Protein AF-A0A7X9X2U0-F1 (afdb_monomer_lite)

Radius of gyration: 22.69 Å; chains: 1; bounding box: 40×41×71 Å

Foldseek 3Di:
DDDDDDDPKAWDDWDKDKDDDDQKIKIKIKTWIQHPVRDIDIDIDIDIDGDDDPDCCVVVVPPPPPDDPPPDDDDD

pLD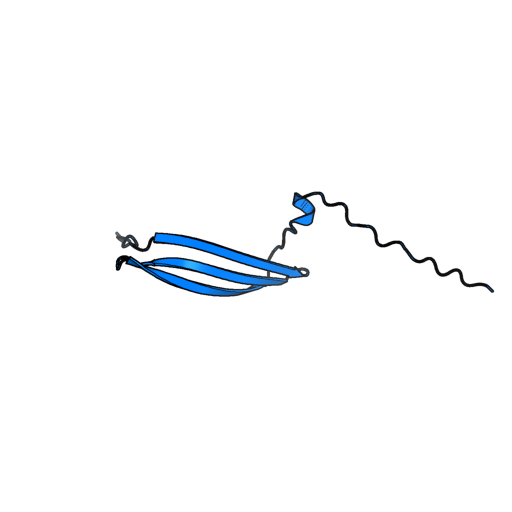DT: mean 78.16, std 16.13, range [51.19, 96.19]

Organism: NCBI:txid2728839

Secondary structure (DSSP, 8-state):
---PPPP--EEEEEEEEEEEETTEEEEEEEEEEE-TTS-EEEEEEEEEEE-----HHHHTT---------------

Structure (mmCIF, N/CA/C/O backbone):
data_AF-A0A7X9X2U0-F1
#
_entry.id   AF-A0A7X9X2U0-F1
#
loop_
_atom_site.group_PDB
_atom_site.id
_atom_site.type_symbol
_atom_site.label_atom_id
_atom_site.label_alt_id
_atom_site.label_comp_id
_atom_site.label_asym_id
_atom_site.label_entity_id
_atom_site.label_seq_id
_atom_site.pdbx_PDB_ins_code
_atom_site.Cartn_x
_atom_site.Cartn_y
_atom_site.Cartn_z
_atom_site.occupancy
_atom_site.B_iso_or_equiv
_atom_site.auth_seq_id
_atom_site.auth_comp_id
_atom_site.auth_asym_id
_atom_site.auth_atom_id
_atom_site.pdbx_PDB_model_num
ATOM 1 N N . MET A 1 1 ? 1.396 -22.783 22.796 1.00 51.22 1 MET A N 1
ATOM 2 C CA . MET A 1 1 ? 0.204 -22.305 22.063 1.00 51.22 1 MET A CA 1
ATOM 3 C C . MET A 1 1 ? 0.225 -20.786 22.098 1.00 51.22 1 MET A C 1
ATOM 5 O O . MET A 1 1 ? 0.277 -20.237 23.188 1.00 51.22 1 MET A O 1
ATOM 9 N N . MET A 1 2 ? 0.303 -20.119 20.946 1.00 58.59 2 MET A N 1
ATOM 10 C CA . MET A 1 2 ? 0.370 -18.656 20.873 1.00 58.59 2 MET A CA 1
ATOM 11 C C . MET A 1 2 ? -1.024 -18.142 20.504 1.00 58.59 2 MET A C 1
ATOM 13 O O . MET A 1 2 ? -1.511 -18.427 19.414 1.00 58.59 2 MET A O 1
ATOM 17 N N . VAL A 1 3 ? -1.692 -17.458 21.433 1.00 75.56 3 VAL A N 1
ATOM 18 C CA . VAL A 1 3 ? -2.997 -16.832 21.180 1.00 75.56 3 VAL A CA 1
ATOM 19 C C . VAL A 1 3 ? -2.725 -15.421 20.675 1.00 75.56 3 VAL A C 1
ATOM 21 O O . VAL A 1 3 ? -2.282 -14.561 21.434 1.00 75.56 3 VAL A O 1
ATOM 24 N N . LEU A 1 4 ? -2.923 -15.196 19.377 1.00 81.56 4 LEU A N 1
ATOM 25 C CA . LEU A 1 4 ? -2.781 -13.871 18.781 1.00 81.56 4 LEU A CA 1
ATOM 26 C C . LEU A 1 4 ? -3.992 -13.020 19.170 1.00 81.56 4 LEU A C 1
ATOM 28 O O . LEU A 1 4 ? -5.138 -13.427 18.988 1.00 81.56 4 LEU A O 1
ATOM 32 N N . ARG A 1 5 ? -3.736 -11.832 19.722 1.00 85.75 5 ARG A N 1
ATOM 33 C CA . ARG A 1 5 ? -4.784 -10.857 20.029 1.00 85.75 5 ARG A CA 1
ATOM 34 C C . ARG A 1 5 ? -5.371 -10.326 18.725 1.00 85.75 5 ARG A C 1
ATOM 36 O O . ARG A 1 5 ? -4.650 -9.741 17.920 1.00 85.75 5 ARG A O 1
ATOM 43 N N . GLU A 1 6 ? -6.680 -10.468 18.563 1.00 83.31 6 GLU A N 1
ATOM 44 C CA . GLU A 1 6 ? -7.404 -9.895 17.433 1.00 83.31 6 GLU A CA 1
ATOM 45 C C . GLU A 1 6 ? -7.421 -8.359 17.520 1.00 83.31 6 GLU A C 1
ATOM 47 O O . GLU A 1 6 ? -7.695 -7.771 18.576 1.00 83.31 6 GLU A O 1
ATOM 52 N N . SER A 1 7 ? -7.085 -7.699 16.410 1.00 87.00 7 SER A N 1
ATOM 53 C CA . SER A 1 7 ? -7.128 -6.241 16.321 1.00 87.00 7 SER A CA 1
ATOM 54 C C . SER A 1 7 ? -8.572 -5.765 16.227 1.00 87.00 7 SER A C 1
ATOM 56 O O . SER A 1 7 ? -9.363 -6.291 15.455 1.00 87.00 7 SER A O 1
ATOM 58 N N . ARG A 1 8 ? -8.905 -4.722 16.990 1.00 92.12 8 ARG A N 1
ATOM 59 C CA . ARG A 1 8 ? -10.217 -4.059 16.925 1.00 92.12 8 ARG A CA 1
ATOM 60 C C . ARG A 1 8 ? -10.243 -2.856 15.978 1.00 92.12 8 ARG A C 1
ATOM 62 O O . ARG A 1 8 ? -11.283 -2.220 15.848 1.00 92.12 8 ARG A O 1
ATOM 69 N N . TRP A 1 9 ? -9.108 -2.515 15.373 1.00 94.06 9 TRP A N 1
ATOM 70 C CA . TRP A 1 9 ? -9.024 -1.438 14.390 1.00 94.06 9 TRP A CA 1
ATOM 71 C C . TRP A 1 9 ? -9.666 -1.877 13.080 1.00 94.06 9 TRP A C 1
ATOM 73 O O . TRP A 1 9 ? -9.467 -3.018 12.654 1.00 94.06 9 TRP A O 1
ATOM 83 N N . LYS A 1 10 ? -10.410 -0.978 12.436 1.00 94.38 10 LYS A N 1
ATOM 84 C CA . LYS A 1 10 ? -11.052 -1.257 11.149 1.00 94.38 10 LYS A CA 1
ATOM 85 C C . LYS A 1 10 ? -10.388 -0.464 10.040 1.00 94.38 10 LYS A C 1
ATOM 87 O O . LYS A 1 10 ? -10.039 0.697 10.216 1.00 94.38 10 LYS A O 1
ATOM 92 N N . PHE A 1 11 ? -10.207 -1.111 8.898 1.00 92.81 11 PHE A N 1
ATOM 93 C CA . PHE A 1 11 ? -9.765 -0.429 7.694 1.00 92.81 11 PHE A CA 1
ATOM 94 C C . PHE A 1 11 ? -10.908 0.417 7.132 1.00 92.81 11 PHE A C 1
ATOM 96 O O . PHE A 1 11 ? -12.024 -0.088 7.003 1.00 92.81 11 PHE A O 1
ATOM 103 N N . ASN A 1 12 ? -10.612 1.671 6.790 1.00 92.94 12 ASN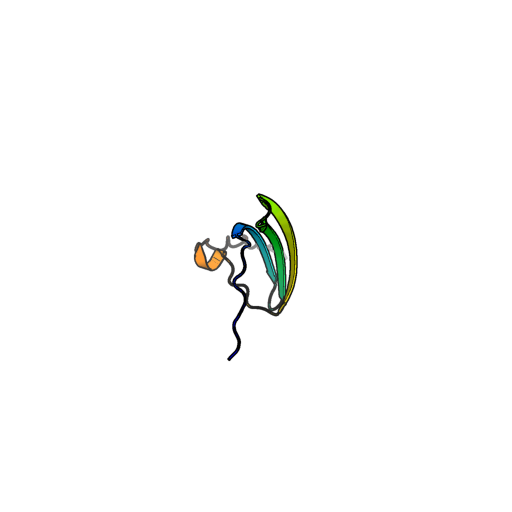 A N 1
ATOM 104 C CA . ASN A 1 12 ? -11.580 2.594 6.208 1.00 92.94 12 ASN A CA 1
ATOM 105 C C . ASN A 1 12 ? -11.280 2.818 4.720 1.00 92.94 12 ASN A C 1
ATOM 107 O O . ASN A 1 12 ? -12.037 2.383 3.854 1.00 92.94 12 ASN A O 1
ATOM 111 N N . THR A 1 13 ? -10.136 3.434 4.414 1.00 93.00 13 THR A N 1
ATOM 112 C CA . THR A 1 13 ? -9.742 3.736 3.035 1.00 93.00 13 THR A CA 1
ATOM 113 C C . THR A 1 13 ? -8.228 3.777 2.870 1.00 93.00 13 THR A C 1
ATOM 115 O O . THR A 1 13 ? -7.480 3.922 3.839 1.00 93.00 13 THR A O 1
ATOM 118 N N . SER A 1 14 ? -7.762 3.655 1.631 1.00 93.25 14 SER A N 1
ATOM 119 C CA . SER A 1 14 ? -6.378 3.917 1.259 1.00 93.25 14 SER A CA 1
ATOM 120 C C . SER A 1 14 ? -6.287 4.461 -0.159 1.00 93.25 14 SER A C 1
ATOM 122 O O . SER A 1 14 ? -7.094 4.143 -1.033 1.00 93.25 14 SER A O 1
ATOM 124 N N . ALA A 1 15 ? -5.281 5.295 -0.384 1.00 93.38 15 ALA A N 1
ATOM 125 C CA . ALA A 1 15 ? -4.937 5.816 -1.693 1.00 93.38 15 ALA A CA 1
ATOM 126 C C . ALA A 1 15 ? -3.418 5.887 -1.800 1.00 93.38 15 ALA A C 1
ATOM 128 O O . ALA A 1 15 ? -2.746 6.390 -0.903 1.00 93.38 15 ALA A O 1
ATOM 129 N N . GLY A 1 16 ? -2.867 5.388 -2.899 1.00 90.38 16 GLY A N 1
ATOM 130 C CA . GLY A 1 16 ? -1.430 5.389 -3.118 1.00 90.38 16 GLY A CA 1
ATOM 131 C C . GLY A 1 16 ? -1.090 5.418 -4.595 1.00 90.38 16 GLY A C 1
ATOM 132 O O . GLY A 1 16 ? -1.879 4.998 -5.444 1.00 90.38 16 GLY A O 1
ATOM 133 N N . ALA A 1 17 ? 0.095 5.929 -4.888 1.00 87.75 17 ALA A N 1
ATOM 134 C CA . ALA A 1 17 ? 0.664 5.957 -6.219 1.00 87.75 17 ALA A CA 1
ATOM 135 C C . ALA A 1 17 ? 2.153 5.624 -6.142 1.00 87.75 17 ALA A C 1
ATOM 137 O O . ALA A 1 17 ? 2.831 5.900 -5.153 1.00 87.75 17 ALA A O 1
ATOM 138 N N . GLY A 1 18 ? 2.667 5.038 -7.215 1.00 86.38 18 GLY A N 1
ATOM 139 C CA . GLY A 1 18 ? 4.076 4.709 -7.326 1.00 86.38 18 GLY A CA 1
ATOM 140 C C . GLY A 1 18 ? 4.595 4.971 -8.725 1.00 86.38 18 GLY A C 1
ATOM 141 O O . GLY A 1 18 ? 3.861 4.880 -9.713 1.00 86.38 18 GLY A O 1
ATOM 142 N N . ILE A 1 19 ? 5.879 5.293 -8.795 1.00 84.31 19 ILE A N 1
ATOM 143 C CA . ILE A 1 19 ? 6.632 5.442 -10.032 1.00 84.31 19 ILE A CA 1
ATOM 144 C C . ILE A 1 19 ? 7.834 4.501 -9.994 1.00 84.31 19 ILE A C 1
ATOM 146 O O . ILE A 1 19 ? 8.494 4.337 -8.970 1.00 84.31 19 ILE A O 1
ATOM 150 N N . GLY A 1 20 ? 8.112 3.861 -11.124 1.00 83.50 20 GLY A N 1
ATOM 151 C CA . GLY A 1 20 ? 9.210 2.911 -11.258 1.00 83.50 20 GLY A CA 1
ATOM 152 C C . GLY A 1 20 ? 10.090 3.251 -12.448 1.00 83.50 20 GLY A C 1
ATOM 153 O O . GLY A 1 20 ? 9.579 3.558 -13.528 1.00 83.50 20 GLY A O 1
ATOM 154 N N . PHE A 1 21 ? 11.405 3.162 -12.259 1.00 77.69 21 PHE A N 1
ATOM 155 C CA . PHE A 1 21 ? 12.389 3.264 -13.331 1.00 77.69 21 PHE A CA 1
ATOM 156 C C . PHE A 1 21 ? 13.402 2.120 -13.218 1.00 77.69 21 PHE A C 1
ATOM 158 O O . PHE A 1 21 ? 14.199 2.045 -12.282 1.00 77.69 21 PHE A O 1
ATOM 165 N N . GLY A 1 22 ? 13.374 1.206 -14.191 1.00 78.38 22 GLY A N 1
ATOM 166 C CA . GLY A 1 22 ? 14.228 0.0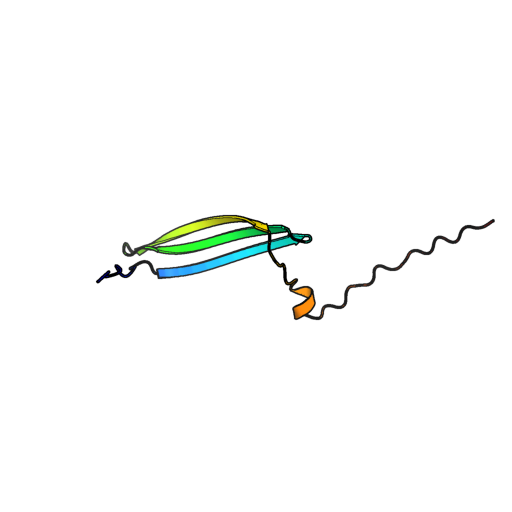19 -14.177 1.00 78.38 22 GLY A CA 1
ATOM 167 C C . GLY A 1 22 ? 13.928 -0.888 -12.980 1.00 78.38 22 GLY A C 1
ATOM 168 O O . GLY A 1 22 ? 12.787 -1.304 -12.791 1.00 78.38 22 GLY A O 1
ATOM 169 N N . ALA A 1 23 ? 14.959 -1.210 -12.197 1.00 81.56 23 ALA A N 1
ATOM 170 C CA . ALA A 1 23 ? 14.850 -2.070 -11.018 1.00 81.56 23 ALA A CA 1
ATOM 171 C C . ALA A 1 23 ? 14.424 -1.326 -9.741 1.00 81.56 23 ALA A C 1
ATOM 173 O O . ALA A 1 23 ? 14.205 -1.980 -8.726 1.00 81.56 23 ALA A O 1
ATOM 174 N N . PHE A 1 24 ? 14.319 0.006 -9.774 1.00 83.88 24 PHE A N 1
ATOM 175 C CA . PHE A 1 24 ? 14.002 0.828 -8.607 1.00 83.88 24 PHE A CA 1
ATOM 176 C C . PHE A 1 24 ? 12.598 1.416 -8.705 1.00 83.88 24 PHE A C 1
ATOM 178 O O . PHE A 1 24 ? 12.169 1.865 -9.771 1.00 83.88 24 PHE A O 1
ATOM 185 N N . ASN A 1 25 ? 11.902 1.447 -7.573 1.00 87.06 25 ASN A N 1
ATOM 186 C CA . ASN A 1 25 ? 10.572 2.020 -7.442 1.00 87.06 25 ASN A CA 1
ATOM 187 C C . ASN A 1 25 ? 10.529 2.9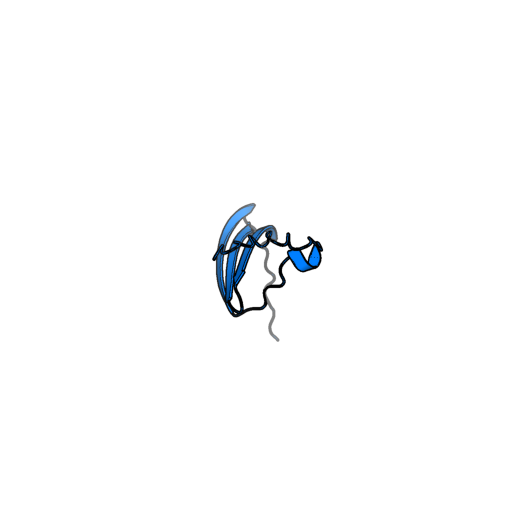74 -6.254 1.00 87.06 25 ASN A C 1
ATOM 189 O O . ASN A 1 25 ? 11.199 2.762 -5.243 1.00 87.06 25 ASN A O 1
ATOM 193 N N . SER A 1 26 ? 9.717 4.009 -6.405 1.00 88.81 26 SER A N 1
ATOM 194 C CA . SER A 1 26 ? 9.309 4.910 -5.341 1.00 88.81 26 SER A CA 1
ATOM 195 C C . SER A 1 26 ? 7.791 4.875 -5.260 1.00 88.81 26 SER A C 1
ATOM 197 O O . SER A 1 26 ? 7.114 4.961 -6.287 1.00 88.81 26 SER A O 1
ATOM 199 N N . GLU A 1 27 ? 7.254 4.731 -4.061 1.00 90.44 27 GLU A N 1
ATOM 200 C CA . GLU A 1 27 ? 5.821 4.717 -3.808 1.00 90.44 27 GLU A CA 1
ATOM 201 C C . GLU A 1 27 ? 5.477 5.593 -2.616 1.00 90.44 27 GLU A C 1
ATOM 203 O O . GLU A 1 27 ? 6.292 5.834 -1.725 1.00 90.44 27 GLU A O 1
ATOM 208 N N . GLY A 1 28 ? 4.251 6.086 -2.606 1.00 92.69 28 GLY A N 1
ATOM 209 C CA . GLY A 1 28 ? 3.728 6.826 -1.481 1.00 92.69 28 GLY A CA 1
ATOM 210 C C . GLY A 1 28 ? 2.217 6.842 -1.495 1.00 92.69 28 GLY A C 1
ATOM 211 O O . GLY A 1 28 ? 1.569 6.613 -2.520 1.00 92.69 28 GLY A O 1
ATOM 212 N N . GLY A 1 29 ? 1.650 7.108 -0.333 1.00 93.19 29 GLY A N 1
ATOM 213 C CA . GLY A 1 29 ? 0.215 7.126 -0.178 1.00 93.19 29 GLY A CA 1
ATOM 214 C C . GLY A 1 29 ? -0.211 7.390 1.247 1.00 93.19 29 GLY A C 1
ATOM 215 O O . GLY A 1 29 ? 0.579 7.761 2.115 1.00 93.19 29 GLY A O 1
ATOM 216 N N . MET A 1 30 ? -1.494 7.176 1.463 1.00 96.00 30 MET A N 1
ATOM 217 C CA . MET A 1 30 ? -2.156 7.332 2.735 1.00 96.00 30 MET A CA 1
ATOM 218 C C . MET A 1 30 ? -3.114 6.168 2.955 1.00 96.00 30 MET A C 1
ATOM 220 O O . MET A 1 30 ? -3.709 5.643 2.010 1.00 96.00 30 MET A O 1
ATOM 224 N N . PHE A 1 31 ? -3.291 5.781 4.208 1.00 95.50 31 PHE A N 1
ATOM 225 C CA . PHE A 1 31 ? -4.374 4.906 4.625 1.00 95.50 31 PHE A CA 1
ATOM 226 C C . PHE A 1 31 ? -5.006 5.435 5.907 1.00 95.50 31 PHE A C 1
ATOM 228 O O . PHE A 1 31 ? -4.336 6.051 6.735 1.00 95.50 31 PHE A O 1
ATOM 235 N N . ALA A 1 32 ? -6.302 5.195 6.055 1.00 96.19 32 ALA A N 1
ATOM 236 C CA . ALA A 1 32 ? -7.078 5.584 7.215 1.00 96.19 32 ALA A CA 1
ATOM 237 C C . ALA A 1 32 ? -7.580 4.341 7.951 1.00 96.19 32 ALA A C 1
ATOM 239 O O . ALA A 1 32 ? -8.072 3.386 7.335 1.00 96.19 32 ALA A O 1
ATOM 240 N N . LEU A 1 33 ? -7.458 4.363 9.275 1.00 95.38 33 LEU A N 1
ATOM 241 C CA . LEU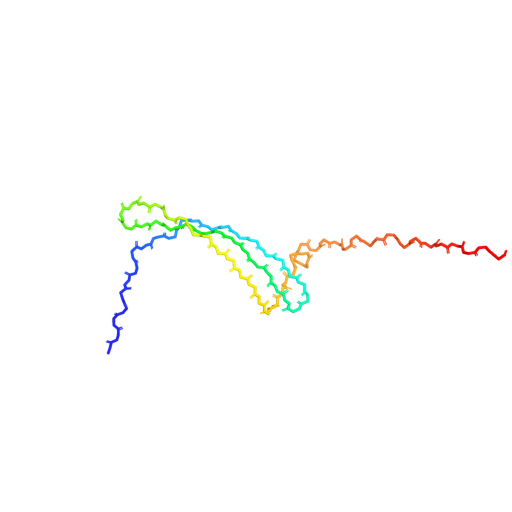 A 1 33 ? -7.936 3.311 10.161 1.00 95.38 33 LEU A CA 1
ATOM 242 C C . LEU A 1 33 ? -8.877 3.899 11.204 1.00 95.38 33 LEU A C 1
ATOM 244 O O . LEU A 1 33 ? -8.558 4.900 11.842 1.00 95.38 33 LEU A O 1
ATOM 248 N N . ASP A 1 34 ? -9.991 3.225 11.442 1.00 95.81 34 ASP A N 1
ATOM 249 C CA . ASP A 1 34 ? -10.907 3.586 12.512 1.00 95.81 34 ASP A CA 1
ATOM 250 C C . ASP A 1 34 ? -10.465 2.896 13.805 1.00 95.81 34 ASP A C 1
ATOM 252 O O . ASP A 1 34 ? -10.399 1.659 13.896 1.00 95.81 34 ASP A O 1
ATOM 256 N N . ALA A 1 35 ? -10.145 3.702 14.815 1.00 92.81 35 ALA A N 1
ATOM 257 C CA . ALA A 1 35 ? -9.836 3.218 16.147 1.00 92.81 35 ALA A CA 1
ATOM 258 C C . ALA A 1 35 ? -11.104 2.706 16.848 1.00 92.81 35 ALA A C 1
ATOM 260 O O . ALA A 1 35 ? -12.203 3.220 16.626 1.00 92.81 35 ALA A O 1
ATOM 261 N N . PRO A 1 36 ? -10.970 1.769 17.803 1.00 91.19 36 PRO A N 1
ATOM 262 C CA . PRO A 1 36 ? -12.096 1.318 18.624 1.00 91.19 36 PRO A CA 1
ATOM 263 C C . PRO A 1 36 ? -12.766 2.437 19.436 1.00 91.19 36 PRO A C 1
ATOM 265 O O . PRO A 1 36 ? -13.890 2.266 19.893 1.00 91.19 36 PRO A O 1
ATOM 268 N N . SER A 1 37 ? -12.075 3.565 19.633 1.00 90.81 37 SER A N 1
ATOM 269 C CA . SER A 1 37 ? -12.597 4.780 20.267 1.00 90.81 37 SER A CA 1
ATOM 270 C C . SER A 1 37 ? -13.525 5.600 19.359 1.00 90.81 37 SER A C 1
ATOM 272 O O . SER A 1 37 ? -14.062 6.605 19.815 1.00 90.81 37 SER A O 1
ATOM 274 N N . GLY A 1 38 ? -13.704 5.201 18.094 1.00 87.75 38 GLY A N 1
ATOM 275 C CA . GLY A 1 38 ? -14.540 5.891 17.107 1.00 87.75 38 GLY A CA 1
ATOM 276 C C . GLY A 1 38 ? -13.838 7.022 16.350 1.00 87.75 38 GLY A C 1
ATOM 277 O O . GLY A 1 38 ? -14.478 7.688 15.545 1.00 87.75 38 GLY A O 1
ATOM 278 N N . GLN A 1 39 ? -12.543 7.245 16.591 1.00 94.38 39 GLN A N 1
ATOM 279 C CA . GLN A 1 39 ? -11.741 8.229 15.859 1.00 94.38 39 GLN A CA 1
ATOM 280 C C . GLN A 1 39 ? -11.061 7.586 14.647 1.00 94.38 39 GLN A C 1
ATOM 282 O O . GLN A 1 39 ? -10.473 6.510 14.763 1.00 94.38 39 GLN A O 1
ATOM 287 N N . THR A 1 40 ? -11.104 8.259 13.499 1.00 94.81 40 THR A N 1
ATOM 288 C CA . THR A 1 40 ? -10.363 7.855 12.299 1.00 94.81 40 THR A CA 1
ATOM 289 C C . THR A 1 40 ? -8.960 8.455 12.336 1.00 94.81 40 THR A C 1
ATOM 291 O O . THR A 1 40 ? -8.793 9.657 12.540 1.00 94.81 40 THR A O 1
ATOM 294 N N . HIS A 1 41 ? -7.948 7.614 12.141 1.00 95.06 41 HIS A N 1
ATOM 295 C CA . HIS A 1 41 ? -6.544 8.003 12.086 1.00 95.06 41 HIS A CA 1
ATOM 296 C C . HIS A 1 41 ? -6.004 7.832 10.673 1.00 95.06 41 HIS A C 1
ATOM 298 O O . HIS A 1 41 ? -6.054 6.735 10.115 1.00 95.06 41 HIS A O 1
ATOM 304 N N . GLU A 1 42 ? -5.455 8.908 10.124 1.00 96.00 42 GLU A N 1
ATOM 305 C CA . GLU A 1 42 ? -4.796 8.922 8.823 1.00 96.00 42 GLU A CA 1
ATOM 306 C C . GLU A 1 42 ? -3.287 8.744 8.987 1.00 96.00 42 GLU A C 1
ATOM 308 O O . GLU A 1 42 ? -2.647 9.380 9.828 1.00 96.00 42 GLU A O 1
ATOM 313 N N . TYR A 1 43 ? -2.714 7.878 8.160 1.00 95.56 43 TYR A N 1
ATOM 314 C CA . TYR A 1 43 ? -1.293 7.572 8.142 1.00 95.56 43 TYR A CA 1
ATOM 315 C C . TYR A 1 43 ? -0.755 7.752 6.736 1.00 95.56 43 TYR A C 1
ATOM 317 O O . TYR A 1 43 ? -1.299 7.198 5.783 1.00 95.56 43 TYR A O 1
ATOM 325 N N . ILE A 1 44 ? 0.342 8.493 6.622 1.00 94.88 44 ILE A N 1
ATOM 326 C CA . ILE A 1 44 ? 1.060 8.695 5.367 1.00 94.88 44 ILE A CA 1
ATOM 327 C C . ILE A 1 44 ? 2.248 7.741 5.344 1.00 94.88 44 ILE A C 1
ATOM 329 O O . ILE A 1 44 ? 2.973 7.615 6.332 1.00 94.88 44 ILE A O 1
ATOM 333 N N . PHE A 1 45 ? 2.454 7.084 4.209 1.00 92.06 45 PHE A N 1
ATOM 334 C CA . PHE A 1 45 ? 3.614 6.237 3.981 1.00 92.06 45 PHE A CA 1
ATOM 335 C C . PHE A 1 45 ? 4.335 6.644 2.701 1.00 92.06 45 PHE A C 1
ATOM 337 O O . PHE A 1 45 ? 3.739 7.141 1.743 1.00 92.06 45 PHE A O 1
ATOM 344 N N . SER A 1 46 ? 5.637 6.397 2.692 1.00 93.25 46 SER A N 1
ATOM 345 C CA . SER A 1 46 ? 6.476 6.464 1.508 1.00 93.25 46 SER A CA 1
ATOM 346 C C . SER A 1 46 ? 7.494 5.332 1.553 1.00 93.25 46 SER A C 1
ATOM 348 O O . SER A 1 46 ? 7.900 4.879 2.625 1.00 93.25 46 SER A O 1
ATOM 350 N N . GLY A 1 47 ? 7.871 4.843 0.381 1.00 89.31 47 GLY A N 1
ATOM 351 C CA . GLY A 1 47 ? 8.785 3.727 0.222 1.00 89.31 47 GLY A CA 1
ATOM 352 C C . GLY A 1 47 ? 9.672 3.937 -0.992 1.00 89.31 47 GLY A C 1
ATOM 353 O O . GLY A 1 47 ? 9.242 4.461 -2.016 1.00 89.31 47 GLY A O 1
ATOM 354 N N . PHE A 1 48 ? 10.925 3.512 -0.876 1.00 90.25 48 PHE A N 1
ATOM 355 C CA . PHE A 1 48 ? 11.852 3.427 -1.994 1.00 90.25 48 PHE A CA 1
ATOM 356 C C . PHE A 1 48 ? 12.588 2.097 -1.914 1.00 90.25 48 PHE A C 1
ATOM 358 O O . PHE A 1 48 ? 13.063 1.708 -0.845 1.00 90.25 48 PHE A O 1
ATOM 365 N N . GLY A 1 49 ? 12.700 1.396 -3.035 1.00 86.31 49 GLY A N 1
ATOM 366 C CA . GLY A 1 49 ? 13.381 0.112 -3.036 1.00 86.31 49 GLY A CA 1
ATOM 367 C C . GLY A 1 49 ? 13.477 -0.540 -4.399 1.00 86.31 49 GLY A C 1
ATOM 368 O O . GLY A 1 49 ? 12.957 -0.053 -5.404 1.00 86.31 49 GLY A O 1
ATOM 369 N N . MET A 1 50 ? 14.165 -1.677 -4.417 1.00 83.25 50 MET A N 1
ATOM 370 C CA . MET A 1 50 ? 14.217 -2.524 -5.596 1.00 83.25 50 MET A CA 1
ATOM 371 C C . MET A 1 50 ? 12.926 -3.326 -5.742 1.00 83.25 50 MET A C 1
ATOM 373 O O . MET A 1 50 ? 12.449 -3.926 -4.782 1.00 83.25 50 MET A O 1
ATOM 377 N N . GLY A 1 51 ? 12.379 -3.388 -6.951 1.00 72.75 51 GLY A N 1
ATOM 378 C CA . GLY A 1 51 ? 11.200 -4.204 -7.221 1.00 72.75 51 GLY A CA 1
ATOM 379 C C . GLY A 1 51 ? 10.801 -4.221 -8.689 1.00 72.75 51 GLY A C 1
ATOM 380 O O . GLY A 1 51 ? 11.345 -3.493 -9.519 1.00 72.75 51 GLY A O 1
ATOM 381 N N . THR A 1 52 ? 9.809 -5.041 -9.018 1.00 65.25 52 THR A N 1
ATOM 382 C CA . THR A 1 52 ? 9.290 -5.142 -10.384 1.00 65.25 52 THR A CA 1
ATOM 383 C C . THR A 1 52 ? 8.124 -4.179 -10.586 1.00 65.25 52 THR A C 1
ATOM 385 O O . THR A 1 52 ? 7.030 -4.425 -10.077 1.00 65.25 52 THR A O 1
ATOM 388 N N . SER A 1 53 ? 8.304 -3.123 -11.377 1.00 62.00 53 SER A N 1
ATOM 389 C CA . SER A 1 53 ? 7.178 -2.301 -11.826 1.00 62.00 53 SER A CA 1
ATOM 390 C C . SER A 1 53 ? 6.495 -2.958 -13.029 1.00 62.00 53 SER A C 1
ATOM 392 O O . SER A 1 53 ? 7.054 -3.078 -14.123 1.00 62.00 53 SER A O 1
ATOM 394 N N . ARG A 1 54 ? 5.246 -3.402 -12.857 1.00 59.53 54 ARG A N 1
ATOM 395 C CA . ARG A 1 54 ? 4.378 -3.751 -13.991 1.00 59.53 54 ARG A CA 1
ATOM 396 C C . ARG A 1 54 ? 3.620 -2.495 -14.402 1.00 59.53 54 ARG A C 1
ATOM 398 O O . ARG A 1 54 ? 2.603 -2.161 -13.811 1.00 59.53 54 ARG A O 1
ATOM 405 N N . GLY A 1 55 ? 4.136 -1.781 -15.401 1.00 57.78 55 GLY A N 1
ATOM 406 C CA . GLY A 1 55 ? 3.495 -0.558 -15.886 1.00 57.78 55 GLY A CA 1
ATOM 407 C C . GLY A 1 55 ? 2.053 -0.808 -16.345 1.00 57.78 55 GLY A C 1
ATOM 408 O O . GLY A 1 55 ? 1.815 -1.677 -17.188 1.00 57.78 55 GLY A O 1
ATOM 409 N N . LEU A 1 56 ? 1.110 -0.002 -15.842 1.00 53.66 56 LEU A N 1
ATOM 410 C CA . LEU A 1 56 ? -0.313 -0.033 -16.217 1.00 53.66 56 LEU A CA 1
ATOM 411 C C . LEU A 1 56 ? -0.528 0.091 -17.737 1.00 53.66 56 LEU A C 1
ATOM 413 O O . LEU A 1 56 ? -1.498 -0.436 -18.267 1.00 53.66 56 LEU A O 1
ATOM 417 N N . ALA A 1 57 ? 0.408 0.716 -18.459 1.00 51.81 57 ALA A N 1
ATOM 418 C CA . ALA A 1 57 ? 0.391 0.816 -19.919 1.00 51.81 57 ALA A CA 1
ATOM 419 C C . ALA A 1 57 ? 0.395 -0.554 -20.631 1.00 51.81 57 ALA A C 1
ATOM 421 O O . ALA A 1 57 ? -0.221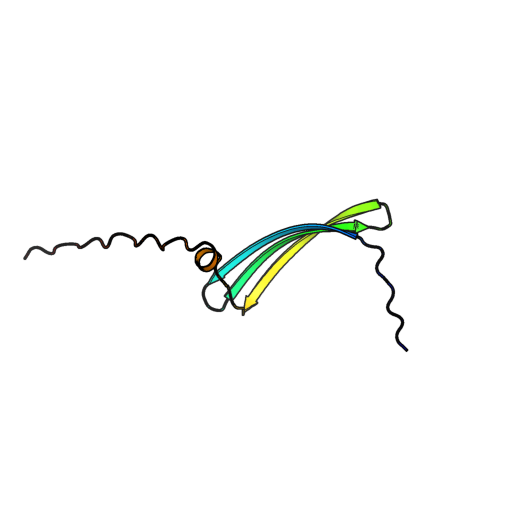 -0.689 -21.687 1.00 51.81 57 ALA A O 1
ATOM 422 N N . LYS A 1 58 ? 1.036 -1.589 -20.053 1.00 54.25 58 LYS A N 1
ATOM 423 C CA . LYS A 1 58 ? 0.943 -2.966 -20.579 1.00 54.25 58 LYS A CA 1
ATOM 424 C C . LYS A 1 58 ? -0.452 -3.563 -20.370 1.00 54.25 58 LYS A C 1
ATOM 426 O O . LYS A 1 58 ? -0.895 -4.332 -21.215 1.00 54.25 58 LYS A O 1
ATOM 431 N N . LEU A 1 59 ? -1.126 -3.214 -19.271 1.00 54.97 59 LEU A N 1
ATOM 432 C CA . LEU A 1 59 ? -2.466 -3.709 -18.938 1.00 54.97 59 LEU A CA 1
ATOM 433 C C . LEU A 1 59 ? -3.555 -2.998 -19.756 1.00 54.97 59 LEU A C 1
ATOM 435 O O . LEU A 1 59 ? -4.450 -3.649 -20.281 1.00 54.97 59 LEU A O 1
ATOM 439 N N . LEU A 1 60 ? -3.433 -1.681 -19.934 1.00 56.56 60 LEU A N 1
ATOM 440 C CA . LEU A 1 60 ? -4.383 -0.852 -20.684 1.00 56.56 60 LEU A CA 1
ATOM 441 C C . LEU A 1 60 ? -4.176 -0.897 -22.206 1.00 56.56 60 LEU A C 1
ATOM 443 O O . LEU A 1 60 ? -4.882 -0.198 -22.927 1.00 56.56 60 LEU A O 1
ATOM 447 N N . ARG A 1 61 ? -3.210 -1.689 -22.707 1.00 56.75 61 ARG A N 1
ATOM 448 C CA . ARG A 1 61 ? -2.867 -1.797 -24.141 1.00 56.75 61 ARG A CA 1
ATOM 449 C C . ARG A 1 61 ? -2.768 -0.434 -24.840 1.00 56.75 61 ARG A C 1
ATOM 451 O O . ARG A 1 61 ? -3.066 -0.333 -26.025 1.00 56.75 61 ARG A O 1
ATOM 458 N N . ILE A 1 62 ? -2.345 0.612 -24.129 1.00 58.22 62 ILE A N 1
ATOM 459 C CA . ILE A 1 62 ? -2.210 1.935 -24.736 1.00 58.22 62 ILE A CA 1
ATOM 460 C C . ILE A 1 62 ? -1.014 1.830 -25.683 1.00 58.22 62 ILE A C 1
ATOM 462 O O . ILE A 1 62 ? 0.104 1.587 -25.208 1.00 58.22 62 ILE A O 1
ATOM 466 N N . PRO A 1 63 ? -1.221 1.931 -27.009 1.00 54.25 63 PRO A N 1
ATOM 467 C CA . PRO A 1 63 ? -0.119 1.856 -27.945 1.00 54.25 63 PRO A CA 1
ATOM 468 C C . PRO A 1 63 ? 0.844 2.982 -27.586 1.00 54.25 63 PRO A C 1
ATOM 470 O O . PRO A 1 63 ? 0.439 4.137 -27.457 1.00 54.25 63 PRO A O 1
ATOM 473 N N . LYS A 1 64 ? 2.120 2.635 -27.371 1.00 57.38 64 LYS A N 1
ATOM 474 C CA . LYS A 1 64 ? 3.189 3.625 -27.236 1.00 57.38 64 LYS A CA 1
ATOM 475 C C . LYS A 1 64 ? 3.070 4.544 -28.445 1.00 57.38 64 LYS A C 1
ATOM 477 O O . LYS A 1 64 ? 3.347 4.097 -29.555 1.00 57.38 64 LYS A O 1
ATOM 482 N N . LEU A 1 65 ? 2.632 5.783 -28.229 1.00 58.31 65 LEU A N 1
ATOM 483 C CA . LEU A 1 65 ? 2.697 6.840 -29.228 1.00 58.31 65 LEU A CA 1
ATOM 484 C C . LEU A 1 65 ? 4.154 6.897 -29.679 1.00 58.31 65 LEU A C 1
ATOM 486 O O . LEU A 1 65 ? 5.032 7.335 -28.935 1.00 58.31 65 LEU A O 1
ATOM 490 N N . ALA A 1 66 ? 4.424 6.322 -30.849 1.00 57.94 66 ALA A N 1
ATOM 491 C CA . ALA A 1 66 ? 5.734 6.361 -31.454 1.00 57.94 66 ALA A CA 1
ATOM 492 C C . ALA A 1 66 ? 5.997 7.834 -31.748 1.00 57.94 66 ALA A C 1
ATOM 494 O O . ALA A 1 66 ? 5.374 8.406 -32.641 1.00 57.94 66 ALA A O 1
ATOM 495 N N . LEU A 1 67 ? 6.857 8.461 -30.940 1.00 59.22 67 LEU A N 1
ATOM 496 C CA . LEU A 1 67 ? 7.306 9.817 -31.210 1.00 59.22 67 LEU A CA 1
ATOM 497 C C . LEU A 1 67 ? 7.799 9.865 -32.664 1.00 59.22 67 LEU A C 1
ATOM 499 O O . LEU A 1 67 ? 8.609 9.010 -33.048 1.00 59.22 67 LEU A O 1
ATOM 503 N N . PRO A 1 68 ? 7.300 10.806 -33.483 1.00 54.22 68 PRO A N 1
ATOM 504 C CA . PRO A 1 68 ? 7.702 10.892 -34.875 1.00 54.22 68 PRO A CA 1
ATOM 505 C C . PRO A 1 68 ? 9.216 11.102 -34.934 1.00 54.22 68 PRO A C 1
ATOM 507 O O . PRO A 1 68 ? 9.760 12.024 -34.326 1.00 54.22 68 PRO A O 1
ATOM 510 N N . LYS A 1 69 ? 9.914 10.214 -35.649 1.00 60.59 69 LYS A N 1
ATOM 511 C CA . LYS A 1 69 ? 11.343 10.378 -35.924 1.00 60.59 69 LYS A CA 1
ATOM 512 C C . LYS A 1 69 ? 11.505 11.600 -36.823 1.00 60.59 69 LYS A C 1
ATOM 514 O O . LYS A 1 69 ? 11.179 11.540 -38.005 1.00 60.59 69 LYS A O 1
ATOM 519 N N . VAL A 1 70 ? 12.016 12.696 -36.271 1.00 64.06 70 VAL A N 1
ATOM 520 C CA . VAL A 1 70 ? 12.434 13.858 -37.060 1.00 64.06 70 VAL A CA 1
ATOM 521 C C . VAL A 1 70 ? 13.672 13.448 -37.859 1.00 64.06 70 VAL A C 1
ATOM 523 O O . VAL A 1 70 ? 14.775 13.358 -37.323 1.00 64.06 70 VAL A O 1
ATOM 526 N N . LEU A 1 71 ? 13.484 13.132 -39.140 1.00 62.81 71 LEU A N 1
ATOM 527 C CA . LEU A 1 71 ? 14.577 12.887 -40.078 1.00 62.81 71 LEU A CA 1
ATOM 528 C C . LEU A 1 71 ? 15.127 14.239 -40.538 1.00 62.81 71 LEU A C 1
ATOM 530 O O . LEU A 1 71 ? 14.568 14.879 -41.427 1.00 62.81 71 LEU A O 1
ATOM 534 N N . ILE A 1 72 ? 16.225 14.686 -39.930 1.00 66.38 72 ILE A N 1
ATOM 535 C CA . ILE A 1 72 ? 16.955 15.863 -40.408 1.00 66.38 72 ILE A CA 1
ATOM 536 C C . ILE A 1 72 ? 17.730 15.446 -41.663 1.00 66.38 72 ILE A C 1
ATOM 538 O O . ILE A 1 72 ? 18.730 14.731 -41.586 1.00 66.38 72 ILE A O 1
ATOM 542 N N . LYS A 1 73 ? 17.255 15.877 -42.834 1.00 58.97 73 LYS A N 1
ATOM 543 C CA . LYS A 1 73 ? 17.960 15.705 -44.109 1.00 58.97 73 LYS A CA 1
ATOM 544 C C . LYS A 1 73 ? 19.169 16.646 -44.134 1.00 58.97 73 LYS A C 1
ATOM 546 O O . LYS A 1 73 ? 19.002 17.854 -44.270 1.00 58.97 73 LYS A O 1
ATOM 551 N N . LYS A 1 74 ? 20.384 16.103 -44.018 1.00 55.59 74 LYS A N 1
ATOM 552 C CA . LYS A 1 74 ? 21.614 16.840 -44.347 1.00 55.59 74 LYS A CA 1
ATOM 553 C C . LYS A 1 74 ? 21.657 17.055 -45.864 1.00 55.59 74 LYS A C 1
ATOM 555 O O . LYS A 1 74 ? 21.621 16.082 -46.613 1.00 55.59 74 LYS A O 1
ATOM 560 N N . MET A 1 75 ? 21.688 18.312 -46.300 1.00 51.19 75 MET A N 1
ATOM 561 C CA . MET A 1 75 ? 22.049 18.678 -47.672 1.00 51.19 75 MET A CA 1
ATOM 562 C C . MET A 1 75 ? 23.569 18.835 -47.739 1.00 51.19 75 MET A C 1
ATOM 564 O O . MET A 1 75 ? 24.156 19.435 -46.839 1.00 51.19 75 MET A O 1
ATOM 568 N N . ASN A 1 76 ? 24.159 18.202 -48.753 1.00 54.03 76 ASN A N 1
ATOM 569 C CA . ASN A 1 76 ? 25.572 18.291 -49.117 1.00 54.03 76 ASN A CA 1
ATOM 570 C C . ASN A 1 76 ? 25.808 19.539 -49.968 1.00 54.03 76 ASN A C 1
ATOM 572 O O . ASN A 1 76 ? 24.880 19.866 -50.745 1.00 54.03 76 ASN A O 1
#

Sequence (76 aa):
MMVLRESRWKFNTSAGAGIGFGAFNSEGGMFALDAPSGQTHEYIFSGFGMGTSRGLAKLLRIPKLALPKVLIKKMN